Protein AF-A0A372MNQ3-F1 (afdb_monomer_lite)

Organism: Acinetobacter haemolyticus (NCBI:txid29430)

pLDDT: mean 83.62, std 9.57, range [35.72, 92.75]

Radius of gyration: 17.65 Å; chains: 1; bounding box: 38×39×44 Å

Foldseek 3Di:
DDPDPADPDHFPFDWDDDDDDCQLAPDDDDTDTDDPPPVDDGDDDPPDDRDDDDDDDPDPPDDDDDADFDCDPLLVVLNVVVVCVVVPDDPCVVCSVVSVVSDDPDNGDHDD

Sequence (112 aa):
MYSLNYRKNPLPDTIFGGRFLMHIWPRPLMWAFEWHDTSKDLILKRGETLFYCQFDSYDPLRTIKLLQAEKTPELMHYMDQISGVVNYVNQTFSLFNEVEKVRPKNLLANKK

Secondary structure (DSSP, 8-state):
-------SS--SSPBPP----TTTS--PPPP-B----TTS-----TTS---------SSTTPPP----EE--HHHHHHHHHHHTGGGT-SSGGGGHHHHHHHS-S---EE--

Structure (mmCIF, N/CA/C/O backbone):
data_AF-A0A372MNQ3-F1
#
_entry.id   AF-A0A372MNQ3-F1
#
loop_
_atom_site.group_PDB
_atom_site.id
_atom_site.type_symbol
_atom_site.label_atom_id
_atom_site.label_alt_id
_atom_site.label_comp_id
_atom_site.label_asym_id
_atom_site.label_entity_id
_atom_site.label_seq_id
_atom_site.pdbx_PDB_ins_code
_atom_site.Cartn_x
_atom_site.Cartn_y
_atom_site.Cartn_z
_atom_site.occupancy
_atom_site.B_iso_or_equiv
_atom_site.auth_seq_id
_atom_site.auth_comp_id
_atom_site.auth_asym_id
_atom_site.auth_atom_id
_atom_site.pdbx_PDB_model_num
ATOM 1 N N . MET A 1 1 ? -2.361 20.301 -9.182 1.00 35.72 1 MET A N 1
ATOM 2 C CA . MET A 1 1 ? -1.667 19.590 -10.275 1.0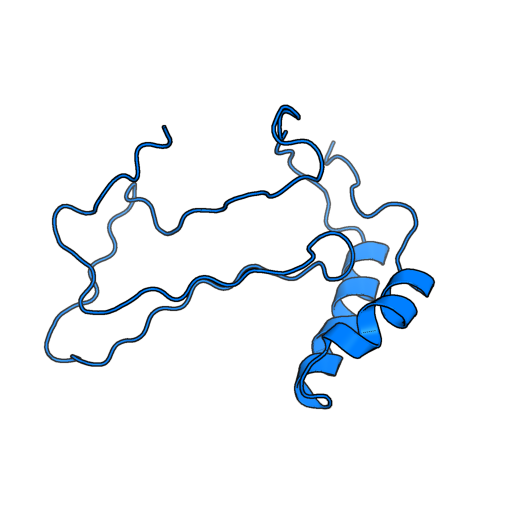0 35.72 1 MET A CA 1
ATOM 3 C C . MET A 1 1 ? -0.500 18.841 -9.653 1.00 35.72 1 MET A C 1
ATOM 5 O O . MET A 1 1 ? 0.430 19.485 -9.188 1.00 35.72 1 MET A O 1
ATOM 9 N N . TYR A 1 2 ? -0.589 17.518 -9.505 1.00 45.62 2 TYR A N 1
ATOM 10 C CA . TYR A 1 2 ? 0.535 16.727 -8.996 1.00 45.62 2 TYR A CA 1
ATOM 11 C C . TYR A 1 2 ? 1.556 16.592 -10.129 1.00 45.62 2 TYR A C 1
ATOM 13 O O . TYR A 1 2 ? 1.220 16.078 -11.192 1.00 45.62 2 TYR A O 1
ATOM 21 N N . SER A 1 3 ? 2.773 17.102 -9.939 1.00 46.41 3 SER A N 1
ATOM 22 C CA . SER A 1 3 ? 3.858 16.880 -10.897 1.00 46.41 3 SER A CA 1
ATOM 23 C C . SER A 1 3 ? 4.306 15.426 -10.776 1.00 46.41 3 SER A C 1
ATOM 25 O O . SER A 1 3 ? 5.000 15.064 -9.826 1.00 46.41 3 SER A O 1
ATOM 27 N N . LEU A 1 4 ? 3.873 14.578 -11.708 1.00 62.59 4 LEU A N 1
ATOM 28 C CA . LEU A 1 4 ? 4.473 13.262 -11.896 1.00 62.59 4 LEU A CA 1
ATOM 29 C C . LEU A 1 4 ? 5.903 13.489 -12.403 1.00 62.59 4 LEU A C 1
ATOM 31 O O . LEU A 1 4 ? 6.107 14.033 -13.486 1.00 62.59 4 LEU A O 1
ATOM 35 N N . ASN A 1 5 ? 6.897 13.113 -11.598 1.00 66.62 5 ASN A N 1
ATOM 36 C CA . ASN A 1 5 ? 8.297 13.130 -12.015 1.00 66.62 5 ASN A CA 1
ATOM 37 C C . ASN A 1 5 ? 8.528 11.942 -12.947 1.00 66.62 5 ASN A C 1
ATOM 39 O O . ASN A 1 5 ? 8.791 10.822 -12.509 1.00 66.62 5 ASN A O 1
ATOM 43 N N . TYR A 1 6 ? 8.415 12.190 -14.246 1.00 70.19 6 TYR A N 1
ATOM 44 C CA . TYR A 1 6 ? 8.733 11.188 -15.250 1.00 70.19 6 TYR A CA 1
ATOM 45 C C . TYR A 1 6 ? 10.227 10.855 -15.212 1.00 70.19 6 TYR A C 1
ATOM 47 O O . TYR A 1 6 ? 11.083 11.740 -15.128 1.00 70.19 6 TYR A O 1
ATOM 55 N N . ARG A 1 7 ? 10.548 9.558 -15.262 1.00 76.56 7 ARG A N 1
ATOM 56 C CA . ARG A 1 7 ? 11.937 9.099 -15.347 1.00 76.56 7 ARG A CA 1
ATOM 57 C C . ARG A 1 7 ? 12.531 9.540 -16.682 1.00 76.56 7 ARG A C 1
ATOM 59 O O . ARG A 1 7 ? 11.881 9.418 -17.714 1.00 76.56 7 ARG A O 1
ATOM 66 N N . LYS A 1 8 ? 13.789 9.994 -16.664 1.00 79.62 8 LYS A N 1
ATOM 67 C CA . LYS A 1 8 ? 14.532 10.343 -17.889 1.00 79.62 8 LYS A CA 1
ATOM 68 C C . LYS A 1 8 ? 14.657 9.143 -18.831 1.00 79.62 8 LYS A C 1
ATOM 70 O O . LYS A 1 8 ? 14.497 9.292 -20.035 1.00 79.62 8 LYS A O 1
ATOM 75 N N . ASN A 1 9 ? 14.933 7.974 -18.256 1.00 80.88 9 ASN A N 1
ATOM 76 C CA . ASN A 1 9 ? 14.897 6.699 -18.955 1.00 80.88 9 ASN A CA 1
ATOM 77 C C . ASN A 1 9 ? 13.655 5.948 -18.457 1.00 80.88 9 ASN A C 1
ATOM 79 O O . ASN A 1 9 ? 13.584 5.671 -17.253 1.00 80.88 9 ASN A O 1
ATOM 83 N N . PRO A 1 10 ? 12.668 5.662 -19.318 1.00 79.19 10 PRO A N 1
ATOM 84 C CA . PRO A 1 10 ? 11.506 4.889 -18.910 1.00 79.19 10 PRO A CA 1
ATOM 85 C C . PRO A 1 10 ? 11.937 3.491 -18.456 1.00 79.19 10 PRO A C 1
ATOM 87 O O . PRO A 1 10 ? 12.966 2.970 -18.893 1.00 79.19 10 PRO A O 1
ATOM 90 N N . LEU A 1 11 ? 11.149 2.895 -17.560 1.00 81.81 11 LEU A N 1
ATOM 91 C CA . LEU A 1 11 ? 11.283 1.468 -17.286 1.00 81.81 11 LEU A CA 1
ATOM 92 C C . LEU A 1 11 ? 11.012 0.681 -18.578 1.00 81.81 11 LEU A C 1
ATOM 94 O O . LEU A 1 11 ? 10.268 1.180 -19.426 1.00 81.81 11 LEU A O 1
ATOM 98 N N . PRO A 1 12 ? 11.607 -0.514 -18.741 1.00 80.62 12 PRO A N 1
ATOM 99 C CA . PRO A 1 12 ? 11.434 -1.309 -19.955 1.00 80.62 12 PRO A CA 1
ATOM 100 C C . PRO A 1 12 ? 9.965 -1.638 -20.254 1.00 80.62 12 PRO A C 1
ATOM 102 O O . PRO A 1 12 ? 9.626 -1.816 -21.418 1.00 80.62 12 PRO A O 1
ATOM 105 N N . ASP A 1 13 ? 9.110 -1.642 -19.227 1.00 79.38 13 ASP A N 1
ATOM 106 C CA . ASP A 1 13 ? 7.713 -2.063 -19.288 1.00 79.38 13 ASP A CA 1
ATOM 107 C C . ASP A 1 13 ? 6.830 -1.313 -18.262 1.00 79.38 13 ASP A C 1
ATOM 109 O O . ASP A 1 13 ? 7.261 -0.369 -17.586 1.00 79.38 13 ASP A O 1
ATOM 113 N N . THR A 1 14 ? 5.558 -1.714 -18.174 1.00 73.81 14 THR A N 1
ATOM 114 C CA . THR A 1 14 ? 4.499 -1.008 -17.438 1.00 73.81 14 THR A CA 1
ATOM 115 C C . THR A 1 14 ? 4.493 -1.337 -15.942 1.00 73.81 14 THR A C 1
ATOM 117 O O . THR A 1 14 ? 4.622 -2.485 -15.516 1.00 73.81 14 THR A O 1
ATOM 120 N N . ILE A 1 15 ? 4.283 -0.307 -15.118 1.00 75.06 15 ILE A N 1
ATOM 121 C CA . ILE A 1 15 ? 3.999 -0.459 -13.687 1.00 75.06 15 ILE A CA 1
ATOM 122 C C . ILE A 1 15 ? 2.490 -0.629 -13.502 1.00 75.06 15 ILE A C 1
ATOM 124 O O . ILE A 1 15 ? 1.710 0.206 -13.964 1.00 75.06 15 ILE A O 1
ATOM 128 N N . PHE A 1 16 ? 2.078 -1.648 -12.750 1.00 74.31 16 PHE A N 1
ATOM 129 C CA . PHE A 1 16 ? 0.677 -1.833 -12.381 1.00 74.31 16 PHE A CA 1
ATOM 130 C C . PHE A 1 16 ? 0.364 -1.158 -11.047 1.00 74.31 16 PHE A C 1
ATOM 132 O O . PHE A 1 16 ? 0.986 -1.432 -10.020 1.00 74.31 16 PHE A O 1
ATOM 139 N N . GLY A 1 17 ? -0.636 -0.278 -11.058 1.00 77.50 17 GLY A N 1
ATOM 140 C CA . GLY A 1 17 ? -1.190 0.323 -9.850 1.00 77.50 17 GLY A CA 1
ATOM 141 C C . GLY A 1 17 ? -2.293 -0.547 -9.250 1.00 77.50 17 GLY A C 1
ATOM 142 O O . GLY A 1 17 ? -3.165 -1.036 -9.963 1.00 77.50 17 GLY A O 1
ATOM 143 N N . GLY A 1 18 ? -2.286 -0.706 -7.927 1.00 82.31 18 GLY A N 1
ATOM 144 C CA . GLY A 1 18 ? -3.396 -1.300 -7.183 1.00 82.31 18 GLY A CA 1
ATOM 145 C C . GLY A 1 18 ? -4.173 -0.238 -6.408 1.00 82.31 18 GLY A C 1
ATOM 146 O O . GLY A 1 18 ? -3.574 0.654 -5.811 1.00 82.31 18 GLY A O 1
ATOM 147 N N . ARG A 1 19 ? -5.502 -0.368 -6.348 1.00 86.62 19 ARG A N 1
ATOM 148 C CA . ARG A 1 19 ? -6.373 0.423 -5.463 1.00 86.62 19 ARG A CA 1
ATOM 149 C C . ARG A 1 19 ? -7.070 -0.515 -4.487 1.00 86.62 19 ARG A C 1
ATOM 151 O O . ARG A 1 19 ? -7.591 -1.547 -4.896 1.00 86.62 19 ARG A O 1
ATOM 158 N N . PHE A 1 20 ? -7.049 -0.193 -3.199 1.00 85.88 20 PHE A N 1
ATOM 159 C CA . PHE A 1 20 ? -7.634 -1.046 -2.164 1.00 85.88 20 PHE A CA 1
ATOM 160 C C . PHE A 1 20 ? -8.087 -0.227 -0.951 1.00 85.88 20 PHE A C 1
ATOM 162 O O . PHE A 1 20 ? -7.582 0.868 -0.699 1.00 85.88 20 PHE A O 1
ATOM 169 N N . LEU A 1 21 ? -9.040 -0.766 -0.186 1.00 88.19 21 LEU A N 1
ATOM 170 C CA . LEU A 1 21 ? -9.560 -0.129 1.025 1.00 88.19 21 LEU A CA 1
ATOM 171 C C . LEU A 1 21 ? -8.603 -0.346 2.200 1.00 88.19 21 LEU A C 1
ATOM 173 O O . LEU A 1 21 ? -8.765 -1.276 2.981 1.00 88.19 21 LEU A O 1
ATOM 177 N N . MET A 1 22 ? -7.617 0.539 2.348 1.00 88.19 22 MET A N 1
ATOM 178 C CA . MET A 1 22 ? -6.576 0.421 3.379 1.00 88.19 22 MET A CA 1
ATOM 179 C C . MET A 1 22 ? -7.117 0.367 4.820 1.00 88.19 22 MET A C 1
ATOM 181 O O . MET A 1 22 ? -6.503 -0.261 5.676 1.00 88.19 22 MET A O 1
ATOM 185 N N . HIS A 1 23 ? -8.251 1.018 5.105 1.00 88.56 23 HIS A N 1
ATOM 186 C CA . HIS A 1 23 ? -8.819 1.061 6.457 1.00 88.56 23 HIS A CA 1
ATOM 187 C C . HIS A 1 23 ? -9.468 -0.260 6.895 1.00 88.56 23 HIS A C 1
ATOM 189 O O . HIS A 1 23 ? -9.526 -0.512 8.096 1.00 88.56 23 HIS A O 1
ATOM 195 N N . ILE A 1 24 ? -9.922 -1.085 5.945 1.00 90.75 24 ILE A N 1
ATOM 196 C CA . ILE A 1 24 ? -10.482 -2.423 6.192 1.00 90.75 24 ILE A CA 1
ATOM 197 C C . ILE A 1 24 ? -9.394 -3.470 5.983 1.00 90.75 24 ILE A C 1
ATOM 199 O O . ILE A 1 24 ? -9.230 -4.359 6.805 1.00 90.75 24 ILE A O 1
ATOM 203 N N . TRP A 1 25 ? -8.611 -3.335 4.915 1.00 89.06 25 TRP A N 1
ATOM 204 C CA . TRP A 1 25 ? -7.634 -4.327 4.485 1.00 89.06 25 TRP A CA 1
ATOM 205 C C . TRP A 1 25 ? -6.205 -3.765 4.517 1.00 89.06 25 TRP A C 1
ATOM 207 O O . TRP A 1 25 ? -5.609 -3.501 3.462 1.00 89.06 25 TRP A O 1
ATOM 217 N N . PRO A 1 26 ? -5.633 -3.535 5.714 1.00 90.19 26 PRO A N 1
ATOM 218 C CA . PRO A 1 26 ? -4.242 -3.140 5.831 1.00 90.19 26 PRO A CA 1
ATOM 219 C C . PRO A 1 26 ? -3.358 -4.273 5.312 1.00 90.19 26 PRO A C 1
ATOM 221 O O . PRO A 1 26 ? -3.504 -5.433 5.689 1.00 90.19 26 PRO A O 1
ATOM 224 N N . ARG A 1 27 ? -2.424 -3.938 4.427 1.00 87.62 27 ARG A N 1
ATOM 225 C CA . ARG A 1 27 ? -1.477 -4.899 3.863 1.00 87.62 27 ARG A CA 1
ATOM 226 C C . ARG A 1 27 ? -0.137 -4.230 3.591 1.00 87.62 27 ARG A C 1
ATOM 228 O O . ARG A 1 27 ? -0.115 -3.024 3.325 1.00 87.62 27 ARG A O 1
ATOM 235 N N . PRO A 1 28 ? 0.973 -4.983 3.620 1.00 86.38 28 PRO A N 1
ATOM 236 C CA . PRO A 1 28 ? 2.230 -4.487 3.088 1.00 86.38 28 PRO A CA 1
ATOM 237 C C . PRO A 1 28 ? 2.035 -4.063 1.629 1.00 86.38 28 PRO A C 1
ATOM 239 O O . PRO A 1 28 ? 1.399 -4.770 0.845 1.00 86.38 28 PRO A O 1
ATOM 242 N N . LEU A 1 29 ? 2.560 -2.894 1.267 1.00 86.19 29 LEU A N 1
ATOM 243 C CA . LEU A 1 29 ? 2.580 -2.467 -0.126 1.00 86.19 29 LEU A CA 1
ATOM 244 C C . LEU A 1 29 ? 3.652 -3.265 -0.862 1.00 86.19 29 LEU A C 1
ATOM 246 O O . LEU A 1 29 ? 4.815 -3.264 -0.460 1.00 86.19 29 LEU A O 1
ATOM 250 N N . MET A 1 30 ? 3.249 -3.928 -1.941 1.00 81.88 30 MET A N 1
ATOM 251 C CA . MET A 1 30 ? 4.168 -4.548 -2.886 1.00 81.88 30 MET A CA 1
ATOM 252 C C . MET A 1 30 ? 4.301 -3.636 -4.095 1.00 81.88 30 MET A C 1
ATOM 254 O O . MET A 1 30 ? 3.302 -3.155 -4.630 1.00 81.88 30 MET A O 1
ATOM 258 N N . TRP A 1 31 ? 5.538 -3.408 -4.513 1.00 84.19 31 TRP A N 1
ATOM 259 C CA . TRP A 1 31 ? 5.829 -2.802 -5.799 1.00 84.19 31 TRP A CA 1
ATOM 260 C C . TRP A 1 31 ? 6.164 -3.920 -6.779 1.00 84.19 31 TRP A C 1
ATOM 262 O O . TRP A 1 31 ? 7.016 -4.759 -6.491 1.00 84.19 31 TRP A O 1
ATOM 272 N N . ALA A 1 32 ? 5.466 -3.936 -7.906 1.00 82.00 32 ALA A N 1
ATOM 273 C CA . ALA A 1 32 ? 5.665 -4.899 -8.972 1.00 82.00 32 ALA A CA 1
ATOM 274 C C . ALA A 1 32 ? 5.662 -4.164 -10.312 1.00 82.00 32 ALA A C 1
ATOM 276 O O . ALA A 1 32 ? 5.011 -3.128 -10.472 1.00 82.00 32 ALA A O 1
ATOM 277 N N . PHE A 1 33 ? 6.390 -4.717 -11.268 1.00 84.81 33 PHE A N 1
ATOM 278 C CA . PHE A 1 33 ? 6.415 -4.265 -12.648 1.00 84.81 33 PHE A CA 1
ATOM 279 C C . PHE A 1 33 ? 6.454 -5.507 -13.542 1.00 84.81 33 PHE A C 1
ATOM 281 O O . PHE A 1 33 ? 6.935 -6.560 -13.115 1.00 84.81 33 PHE A O 1
ATOM 288 N N . GLU A 1 34 ? 5.905 -5.404 -14.747 1.00 85.19 34 GLU A N 1
ATOM 289 C CA . GLU A 1 34 ? 6.099 -6.441 -15.761 1.00 85.19 34 GLU A CA 1
ATOM 290 C C . GLU A 1 34 ? 7.511 -6.321 -16.325 1.00 85.19 34 GLU A C 1
ATOM 292 O O . GLU A 1 34 ? 7.952 -5.204 -16.559 1.00 85.19 34 GLU A O 1
ATOM 297 N N . TRP A 1 35 ? 8.221 -7.426 -16.551 1.00 87.94 35 TRP A N 1
ATOM 298 C CA . TRP A 1 35 ? 9.483 -7.405 -17.297 1.00 87.94 35 TRP A CA 1
ATOM 299 C C . TRP A 1 35 ? 9.376 -8.360 -18.477 1.00 87.94 35 TRP A C 1
ATOM 301 O O . TRP A 1 35 ? 9.780 -9.519 -18.405 1.00 87.94 35 TRP A O 1
ATOM 311 N N . HIS A 1 36 ? 8.757 -7.875 -19.543 1.00 86.19 36 HIS A N 1
ATOM 312 C CA . HIS A 1 36 ? 8.520 -8.629 -20.759 1.00 86.19 36 HIS A CA 1
ATOM 313 C C . HIS A 1 36 ? 9.765 -8.633 -21.659 1.00 86.19 36 HIS A C 1
ATOM 315 O O . HIS A 1 36 ? 10.180 -9.690 -22.132 1.00 86.19 36 HIS A O 1
ATOM 321 N N . ASP A 1 37 ? 10.402 -7.474 -21.876 1.00 87.56 37 ASP A N 1
ATOM 322 C CA . ASP A 1 37 ? 11.636 -7.384 -22.672 1.00 87.56 37 ASP A CA 1
ATOM 323 C C . ASP A 1 37 ? 12.888 -7.550 -21.795 1.00 87.56 37 ASP A C 1
ATOM 325 O O . ASP A 1 37 ? 13.505 -6.584 -21.335 1.00 87.56 37 ASP A O 1
ATOM 329 N N . THR A 1 38 ? 13.289 -8.803 -21.580 1.00 90.31 38 THR A N 1
ATOM 330 C CA . THR A 1 38 ? 14.462 -9.155 -20.765 1.00 90.31 38 THR A CA 1
ATOM 331 C C . THR A 1 38 ? 15.803 -8.876 -21.450 1.00 90.31 38 THR A C 1
ATOM 333 O O . THR A 1 38 ? 16.845 -9.160 -20.865 1.00 90.31 38 THR A O 1
ATOM 336 N N . SER A 1 39 ? 15.812 -8.345 -22.680 1.00 92.44 39 SER A N 1
ATOM 337 C CA . SER A 1 39 ? 17.049 -7.894 -23.339 1.00 92.44 39 SER A CA 1
ATOM 338 C C . SER A 1 39 ? 17.516 -6.518 -22.848 1.00 92.44 39 SER A C 1
ATOM 340 O O . SER A 1 39 ? 18.659 -6.129 -23.086 1.00 92.44 39 SER A O 1
ATOM 342 N N . LYS A 1 40 ? 16.637 -5.779 -22.160 1.00 89.62 40 LYS A N 1
ATOM 343 C CA . LYS A 1 40 ? 16.908 -4.454 -21.599 1.00 89.62 40 LYS A CA 1
ATOM 344 C C . LYS A 1 40 ? 17.053 -4.528 -20.088 1.00 89.62 40 LYS A C 1
ATOM 346 O O . LYS A 1 40 ? 16.228 -5.140 -19.414 1.00 89.62 40 LYS A O 1
ATOM 351 N N . ASP A 1 41 ? 18.034 -3.810 -19.555 1.00 88.50 41 ASP A N 1
ATOM 352 C CA . ASP A 1 41 ? 18.269 -3.744 -18.114 1.00 88.50 41 ASP A CA 1
ATOM 353 C C . ASP A 1 41 ? 17.179 -2.956 -17.372 1.00 88.50 41 ASP A C 1
ATOM 355 O O . ASP A 1 41 ? 16.823 -1.830 -17.739 1.00 88.50 41 ASP A O 1
ATOM 359 N N . LEU A 1 42 ? 16.732 -3.493 -16.234 1.00 86.38 42 LEU A N 1
ATOM 360 C CA . LEU A 1 42 ? 16.023 -2.715 -15.223 1.00 86.38 42 LEU A CA 1
ATOM 361 C C . LEU A 1 42 ? 17.026 -1.895 -14.401 1.00 86.38 42 LEU A C 1
ATOM 363 O O . LEU A 1 42 ? 17.645 -2.394 -13.460 1.00 86.38 42 LEU A O 1
ATOM 367 N N . ILE A 1 43 ? 17.145 -0.605 -14.705 1.00 87.38 43 ILE A N 1
ATOM 368 C CA . ILE A 1 43 ? 18.039 0.296 -13.970 1.00 87.38 43 ILE A CA 1
ATOM 369 C C . ILE A 1 43 ? 17.250 1.066 -12.906 1.00 87.38 43 ILE A C 1
ATOM 371 O O . ILE A 1 43 ? 16.398 1.899 -13.218 1.00 87.38 43 ILE A O 1
ATOM 375 N N . LEU A 1 44 ? 17.570 0.824 -11.633 1.00 87.06 44 LEU A N 1
ATOM 376 C CA . LEU A 1 44 ? 17.041 1.571 -10.490 1.00 87.06 44 LEU A CA 1
ATOM 377 C C . LEU A 1 44 ? 18.169 2.359 -9.827 1.00 87.06 44 LEU A C 1
ATOM 379 O O . LEU A 1 44 ? 19.123 1.771 -9.315 1.00 87.06 44 LEU A O 1
ATOM 383 N N . LYS A 1 45 ? 18.065 3.691 -9.805 1.00 87.50 45 LYS A N 1
ATOM 384 C CA . LYS A 1 45 ? 19.064 4.534 -9.140 1.00 87.50 45 LYS A CA 1
ATOM 385 C C . LYS A 1 45 ? 18.563 5.006 -7.785 1.00 87.50 45 LYS A C 1
ATOM 387 O O . LYS A 1 45 ? 17.400 5.359 -7.602 1.00 87.50 45 LYS A O 1
ATOM 392 N N . ARG A 1 46 ? 19.475 5.059 -6.816 1.00 89.56 46 ARG A N 1
ATOM 393 C CA . ARG A 1 46 ? 19.197 5.655 -5.507 1.00 89.56 46 ARG A CA 1
ATOM 394 C C . ARG A 1 46 ? 18.792 7.120 -5.687 1.00 89.56 46 ARG A C 1
ATOM 396 O O . ARG A 1 46 ? 19.460 7.857 -6.403 1.00 89.56 46 ARG A O 1
ATOM 403 N N . GLY A 1 47 ? 17.724 7.527 -5.008 1.00 87.62 47 GLY A N 1
ATOM 404 C CA . GLY A 1 47 ? 17.183 8.886 -5.091 1.00 87.62 47 GLY A CA 1
ATOM 405 C C . GLY A 1 47 ? 16.138 9.081 -6.193 1.00 87.62 47 GLY A C 1
ATOM 406 O O . GLY A 1 47 ? 15.423 10.077 -6.152 1.00 87.62 47 GLY A O 1
ATOM 407 N N . GLU A 1 48 ? 15.983 8.137 -7.128 1.00 86.06 48 GLU A N 1
ATOM 408 C CA . GLU A 1 48 ? 14.868 8.167 -8.079 1.00 86.06 48 GLU A CA 1
ATOM 409 C C . GLU A 1 48 ? 13.570 7.679 -7.423 1.00 86.06 48 GLU A C 1
ATOM 411 O O . GLU A 1 48 ? 13.566 6.794 -6.563 1.00 86.06 48 GLU A O 1
ATOM 416 N N . THR A 1 49 ? 12.439 8.251 -7.843 1.00 85.81 49 THR A N 1
ATOM 417 C CA . THR A 1 49 ? 11.119 7.834 -7.363 1.00 85.81 49 THR A CA 1
ATOM 418 C C . THR A 1 49 ? 10.816 6.398 -7.801 1.00 85.81 49 THR A C 1
ATOM 420 O O . THR A 1 49 ? 10.820 6.076 -8.994 1.00 85.81 49 THR A O 1
ATOM 423 N N . LEU A 1 50 ? 10.529 5.524 -6.829 1.00 83.19 50 LEU A N 1
ATOM 424 C CA . LEU A 1 50 ? 10.194 4.122 -7.093 1.00 83.19 50 LEU A CA 1
ATOM 425 C C . LEU A 1 50 ? 8.718 3.944 -7.480 1.00 83.19 50 LEU A C 1
ATOM 427 O O . LEU A 1 50 ? 8.423 3.279 -8.467 1.00 83.19 50 LEU A O 1
ATOM 431 N N . PHE A 1 51 ? 7.805 4.569 -6.736 1.00 84.50 51 PHE A N 1
ATOM 432 C CA . PHE A 1 51 ? 6.364 4.546 -6.995 1.00 84.50 51 PHE A CA 1
ATOM 433 C C . PHE A 1 51 ? 5.676 5.784 -6.413 1.00 84.50 51 PHE A C 1
ATOM 435 O O . PHE A 1 51 ? 6.248 6.499 -5.587 1.00 84.50 51 PHE A O 1
ATOM 442 N N . TYR A 1 52 ? 4.430 6.001 -6.828 1.00 85.81 52 TYR A N 1
ATOM 443 C CA . TYR A 1 52 ? 3.535 7.010 -6.270 1.00 85.81 52 TYR A CA 1
ATOM 444 C C . TYR A 1 52 ? 2.452 6.339 -5.429 1.00 85.81 52 TYR A C 1
ATOM 446 O O . TYR A 1 52 ? 1.897 5.317 -5.829 1.00 85.81 52 TYR A O 1
ATOM 454 N N . CYS A 1 53 ? 2.129 6.941 -4.287 1.00 87.75 53 CYS A N 1
ATOM 455 C CA . CYS A 1 53 ? 0.928 6.616 -3.524 1.00 87.75 53 CYS A CA 1
ATOM 456 C C . CYS A 1 53 ? -0.069 7.758 -3.657 1.00 87.75 53 CYS A C 1
ATOM 458 O O . CYS A 1 53 ? 0.275 8.914 -3.409 1.00 87.75 53 CYS A O 1
ATOM 460 N N . GLN A 1 54 ? -1.309 7.412 -3.982 1.00 88.31 54 GLN A N 1
ATOM 461 C CA . GLN A 1 54 ? -2.440 8.323 -3.928 1.00 88.31 54 GLN A CA 1
ATOM 462 C C . GLN A 1 54 ? -3.381 7.871 -2.813 1.00 88.31 54 GLN A C 1
ATOM 464 O O . GLN A 1 54 ? -3.685 6.686 -2.686 1.00 88.31 54 GLN A O 1
ATOM 469 N N . PHE A 1 55 ? -3.826 8.825 -2.001 1.00 89.19 55 PHE A N 1
ATOM 470 C CA . PHE A 1 55 ? -4.796 8.594 -0.940 1.00 89.19 55 PHE A CA 1
ATOM 471 C C . PHE A 1 55 ? -6.113 9.230 -1.352 1.00 89.19 55 PHE A C 1
ATOM 473 O O . PHE A 1 55 ? -6.185 10.448 -1.508 1.00 89.19 55 PHE A O 1
ATOM 480 N N . ASP A 1 56 ? -7.141 8.403 -1.496 1.00 88.00 56 ASP A N 1
ATOM 481 C CA . ASP A 1 56 ? -8.490 8.878 -1.755 1.00 88.00 56 ASP A CA 1
ATOM 482 C C . ASP A 1 56 ? -9.258 8.967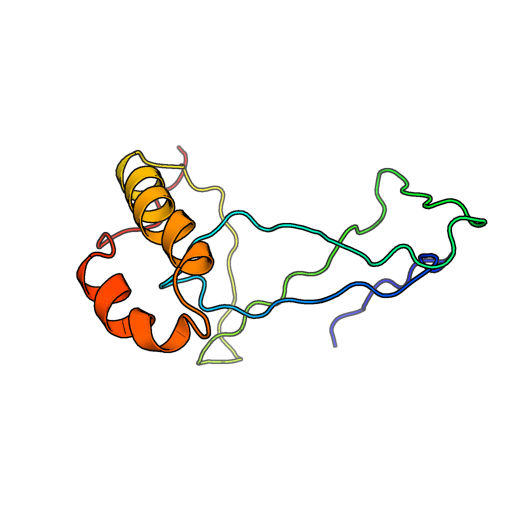 -0.436 1.00 88.00 56 ASP A C 1
ATOM 484 O O . ASP A 1 56 ? -9.238 8.053 0.392 1.00 88.00 56 ASP A O 1
ATOM 488 N N . SER A 1 57 ? -9.933 10.091 -0.249 1.00 85.69 57 SER A N 1
ATOM 489 C CA . SER A 1 57 ? -10.756 10.406 0.912 1.00 85.69 57 SER A CA 1
ATOM 490 C C . SER A 1 57 ? -12.145 10.807 0.417 1.00 85.69 57 SER A C 1
ATOM 492 O O . SER A 1 57 ? -12.280 11.294 -0.704 1.00 85.69 57 SER A O 1
ATOM 494 N N . TYR A 1 58 ? -13.177 10.604 1.241 1.00 85.88 58 TYR A N 1
ATOM 495 C CA . TYR A 1 58 ? -14.540 11.042 0.913 1.00 85.88 58 TYR A CA 1
ATOM 496 C C . TYR A 1 58 ? -14.619 12.551 0.658 1.00 85.88 58 TYR A C 1
ATOM 498 O O . TYR A 1 58 ? -15.384 12.993 -0.192 1.00 85.88 58 TYR A O 1
ATOM 506 N N . ASP A 1 59 ? -13.815 13.324 1.388 1.00 89.88 59 ASP A N 1
ATOM 507 C CA . ASP A 1 59 ? -13.681 14.761 1.196 1.00 89.88 59 ASP A CA 1
ATOM 508 C C . ASP A 1 59 ? -12.360 15.059 0.459 1.00 89.88 59 ASP A C 1
ATOM 510 O O . ASP A 1 59 ? -11.285 14.808 1.022 1.00 89.88 59 ASP A O 1
ATOM 514 N N . PRO A 1 60 ? -12.402 15.581 -0.780 1.00 84.31 60 PRO A N 1
ATOM 515 C CA . PRO A 1 60 ? -11.204 15.923 -1.541 1.00 84.31 60 PRO A CA 1
ATOM 516 C C . PRO A 1 60 ? -10.428 17.114 -0.956 1.00 84.31 60 PRO A C 1
ATOM 518 O O . PRO A 1 60 ? -9.258 17.289 -1.289 1.00 84.31 60 PRO A O 1
ATOM 521 N N . LEU A 1 61 ? -11.039 17.924 -0.083 1.00 87.12 61 LEU A N 1
ATOM 522 C CA . LEU A 1 61 ? -10.377 19.047 0.592 1.00 87.12 61 LEU A CA 1
ATOM 523 C C . LEU A 1 61 ? -9.600 18.611 1.838 1.00 87.12 61 LEU A C 1
ATOM 525 O O . LEU A 1 61 ? -8.817 19.385 2.394 1.00 87.12 61 LEU A O 1
ATOM 529 N N . ARG A 1 62 ? -9.802 17.373 2.296 1.00 87.62 62 ARG A N 1
ATOM 530 C CA . ARG A 1 62 ? -9.182 16.877 3.518 1.00 87.62 62 ARG A CA 1
ATOM 531 C C . ARG A 1 62 ? -7.684 16.659 3.325 1.00 87.62 62 ARG A C 1
ATOM 533 O O . ARG A 1 62 ? -7.251 15.801 2.560 1.00 87.62 62 ARG A O 1
ATOM 540 N N . THR A 1 63 ? -6.881 17.369 4.112 1.00 88.56 63 THR A N 1
ATOM 541 C CA . THR A 1 63 ? -5.429 17.164 4.144 1.00 88.56 63 THR A CA 1
ATOM 542 C C . THR A 1 63 ? -5.082 15.778 4.680 1.00 88.56 63 THR A C 1
ATOM 544 O O . THR A 1 63 ? -5.478 15.401 5.787 1.00 88.56 63 THR A O 1
ATOM 547 N N . ILE A 1 64 ? -4.275 15.039 3.921 1.00 88.50 64 ILE A N 1
ATOM 548 C CA . ILE A 1 64 ? -3.720 13.752 4.337 1.00 88.50 64 ILE A CA 1
ATOM 549 C C . ILE A 1 64 ? -2.428 13.991 5.118 1.00 88.50 64 ILE A C 1
ATOM 551 O O . ILE A 1 64 ? -1.527 14.687 4.652 1.00 88.50 64 ILE A O 1
ATOM 555 N N . LYS A 1 65 ? -2.333 13.403 6.314 1.00 89.00 65 LYS A N 1
ATOM 556 C CA . LYS A 1 65 ? -1.117 13.405 7.133 1.00 89.00 65 LYS A CA 1
ATOM 557 C C . LYS A 1 65 ? -0.544 11.997 7.181 1.00 89.00 65 LYS A C 1
ATOM 559 O O . LYS A 1 65 ? -1.262 11.053 7.501 1.00 89.00 65 LYS A O 1
ATOM 564 N N . LEU A 1 66 ? 0.746 11.878 6.890 1.00 89.00 66 LEU A N 1
ATOM 565 C CA . LEU A 1 66 ? 1.498 10.643 7.068 1.00 89.00 66 LEU A CA 1
ATOM 566 C C . LEU A 1 66 ? 2.268 10.727 8.381 1.00 89.00 66 LEU A C 1
ATOM 568 O O . LEU A 1 66 ? 2.920 11.732 8.657 1.00 89.00 66 LEU A O 1
ATOM 572 N N . LEU A 1 67 ? 2.171 9.676 9.185 1.00 90.00 67 LEU A N 1
ATOM 573 C CA . LEU A 1 67 ? 2.878 9.550 10.452 1.00 90.00 67 LEU A CA 1
ATOM 574 C C . LEU A 1 67 ? 3.538 8.181 10.534 1.00 90.00 67 LEU A C 1
ATOM 576 O O . LEU A 1 67 ? 3.069 7.210 9.935 1.00 90.00 67 LEU A O 1
ATOM 580 N N . GLN A 1 68 ? 4.626 8.107 11.290 1.00 91.50 68 GLN A N 1
ATOM 581 C CA . GLN A 1 68 ? 5.236 6.834 11.624 1.00 91.50 68 GLN A CA 1
ATOM 582 C C . GLN A 1 68 ? 4.418 6.162 12.730 1.00 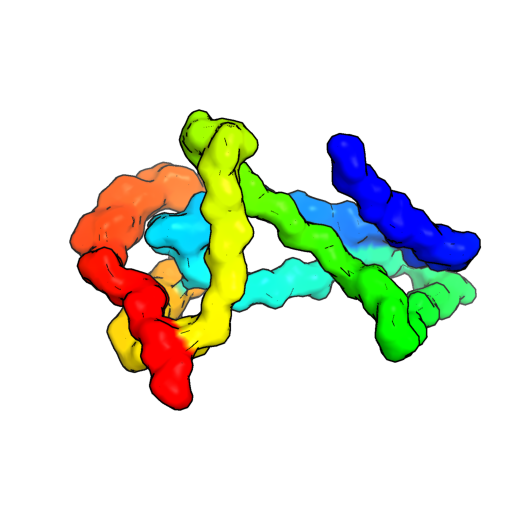91.50 68 GLN A C 1
ATOM 584 O O . GLN A 1 68 ? 4.313 6.676 13.843 1.00 91.50 68 GLN A O 1
ATOM 589 N N . ALA A 1 69 ? 3.836 5.010 12.411 1.00 90.75 69 ALA A N 1
ATOM 590 C CA . ALA A 1 69 ? 3.062 4.208 13.348 1.00 90.75 69 ALA A CA 1
ATOM 591 C C . ALA A 1 69 ? 3.843 2.966 13.792 1.00 90.75 69 ALA A C 1
ATOM 593 O O . ALA A 1 69 ? 4.712 2.460 13.073 1.00 90.75 69 ALA A O 1
ATOM 594 N N . GLU A 1 70 ? 3.520 2.470 14.979 1.00 91.69 70 GLU A N 1
ATOM 595 C CA . GLU A 1 70 ? 3.981 1.176 15.466 1.00 91.69 70 GLU A CA 1
ATOM 596 C C . GLU A 1 70 ? 3.170 0.033 14.837 1.00 91.69 70 GLU A C 1
ATOM 598 O O . GLU A 1 70 ? 1.956 0.134 14.653 1.00 91.69 70 GLU A O 1
ATOM 603 N N . LYS A 1 71 ? 3.846 -1.079 14.524 1.00 90.12 71 LYS A N 1
ATOM 604 C CA . LYS A 1 71 ? 3.191 -2.335 14.147 1.00 90.12 71 LYS A CA 1
ATOM 605 C C . LYS A 1 71 ? 2.801 -3.089 15.416 1.00 90.12 71 LYS A C 1
ATOM 607 O O . LYS A 1 71 ? 3.557 -3.945 15.870 1.00 90.12 71 LYS A O 1
ATOM 612 N N . THR A 1 72 ? 1.663 -2.732 16.003 1.00 92.75 72 THR A N 1
ATOM 613 C CA . THR A 1 72 ? 1.221 -3.361 17.254 1.00 92.75 72 THR A CA 1
ATOM 614 C C . THR A 1 72 ? 0.901 -4.849 17.043 1.00 92.75 72 THR A C 1
ATOM 616 O O . THR A 1 72 ? 0.551 -5.242 15.922 1.00 92.75 72 THR A O 1
ATOM 619 N N . PRO A 1 73 ? 0.991 -5.696 18.085 1.00 92.62 73 PRO A N 1
ATOM 620 C CA . PRO A 1 73 ? 0.618 -7.107 17.986 1.00 92.62 73 PRO A CA 1
ATOM 621 C C . PRO A 1 73 ? -0.814 -7.320 17.479 1.00 92.62 73 PRO A C 1
ATOM 623 O O . PRO A 1 73 ? -1.048 -8.221 16.680 1.00 92.62 73 PRO A O 1
ATOM 626 N N . GLU A 1 74 ? -1.758 -6.461 17.872 1.00 92.25 74 GLU A N 1
ATOM 627 C CA . GLU A 1 74 ? -3.157 -6.526 17.433 1.00 92.25 74 GLU A CA 1
ATOM 628 C C . GLU A 1 74 ? -3.288 -6.243 15.935 1.00 92.25 74 GLU A C 1
ATOM 630 O O . GLU A 1 74 ? -4.004 -6.957 15.234 1.00 92.25 74 GLU A O 1
ATOM 635 N N . LEU A 1 75 ? -2.573 -5.231 15.427 1.00 91.19 75 LEU A N 1
ATOM 636 C CA . LEU A 1 75 ? -2.536 -4.937 13.997 1.00 91.19 75 LEU A CA 1
ATOM 637 C C . LEU A 1 75 ? -1.912 -6.098 13.220 1.00 91.19 75 LEU A C 1
ATOM 639 O O . LEU A 1 75 ? -2.442 -6.500 12.189 1.00 91.19 75 LEU A O 1
ATOM 643 N N . MET A 1 76 ? -0.797 -6.638 13.712 1.00 92.19 76 MET A N 1
ATOM 644 C CA . MET A 1 76 ? -0.103 -7.750 13.063 1.00 92.19 76 MET A CA 1
ATOM 645 C C . MET A 1 76 ? -0.971 -9.009 13.023 1.00 92.19 76 MET A C 1
ATOM 647 O O . MET A 1 76 ? -1.061 -9.637 11.972 1.00 92.19 76 MET A O 1
ATOM 651 N N . HIS A 1 77 ? -1.654 -9.338 14.122 1.00 91.75 77 HIS A N 1
ATOM 652 C CA . HIS A 1 77 ? -2.589 -10.460 14.174 1.00 91.75 77 HIS A CA 1
ATOM 653 C C . HIS A 1 77 ? -3.753 -10.269 13.198 1.00 91.75 77 HIS A C 1
ATOM 655 O O . HIS A 1 77 ? -4.060 -11.167 12.420 1.00 91.75 77 HIS A O 1
ATOM 661 N N . TYR A 1 78 ? -4.348 -9.074 13.173 1.00 92.06 78 TYR A N 1
ATOM 662 C CA . TYR A 1 78 ? -5.419 -8.750 12.234 1.00 92.06 78 TYR A CA 1
ATOM 663 C C . TYR A 1 78 ? -4.970 -8.875 10.769 1.00 92.06 78 TYR A C 1
ATOM 665 O O . TYR A 1 78 ? -5.678 -9.450 9.944 1.00 92.06 78 TYR A O 1
ATOM 673 N N . MET A 1 79 ? -3.773 -8.378 10.441 1.00 91.75 79 MET A N 1
ATOM 674 C CA . MET A 1 79 ? -3.191 -8.504 9.102 1.00 91.75 79 MET A CA 1
ATOM 675 C C . MET A 1 79 ? -2.931 -9.965 8.716 1.00 91.75 79 MET A C 1
ATOM 677 O O . MET A 1 79 ? -3.171 -10.332 7.567 1.00 91.75 79 MET A O 1
ATOM 681 N N . ASP A 1 80 ? -2.464 -10.791 9.653 1.00 90.56 80 ASP A N 1
ATOM 682 C CA . ASP A 1 80 ? -2.212 -12.217 9.431 1.00 90.56 80 ASP A CA 1
ATOM 683 C C . ASP A 1 80 ? -3.512 -12.967 9.106 1.00 90.56 80 ASP A C 1
ATOM 685 O O . ASP A 1 80 ? -3.592 -13.640 8.075 1.00 90.56 80 ASP A O 1
ATOM 689 N N . GLN A 1 81 ? -4.570 -12.727 9.892 1.00 88.12 81 GLN A N 1
ATOM 690 C CA . GLN A 1 81 ? -5.898 -13.322 9.697 1.00 88.12 81 GLN A CA 1
ATOM 691 C C . GLN A 1 81 ? -6.462 -13.077 8.292 1.00 88.12 81 GLN A C 1
ATOM 693 O O . GLN A 1 81 ? -7.019 -13.985 7.675 1.00 88.12 81 GLN A O 1
ATOM 698 N N . ILE A 1 82 ? -6.317 -11.857 7.768 1.00 88.50 82 ILE A N 1
ATOM 699 C CA . ILE A 1 82 ? -6.863 -11.499 6.451 1.00 88.50 82 ILE A CA 1
ATOM 700 C C . ILE A 1 82 ? -5.911 -11.842 5.296 1.00 88.50 82 ILE A C 1
ATOM 702 O O . ILE A 1 82 ? -6.356 -11.970 4.156 1.00 88.50 82 ILE A O 1
ATOM 706 N N . SER A 1 83 ? -4.610 -12.014 5.552 1.00 83.56 83 SER A N 1
ATOM 707 C CA . SER A 1 83 ? -3.604 -12.237 4.502 1.00 83.56 83 SER A CA 1
ATOM 708 C C . SER A 1 83 ? -3.828 -13.526 3.705 1.00 83.56 83 SER A C 1
ATOM 710 O O . SER A 1 83 ? -3.623 -13.536 2.494 1.00 83.56 83 SER A O 1
ATOM 712 N N . GLY A 1 84 ? -4.299 -14.596 4.353 1.00 76.31 84 GLY A N 1
ATOM 713 C CA . GLY A 1 84 ? -4.515 -15.894 3.711 1.00 76.31 84 GLY A CA 1
ATOM 714 C C . GLY A 1 84 ? -5.776 -15.962 2.851 1.00 76.31 84 GLY A C 1
ATOM 715 O O . GLY A 1 84 ? -5.860 -16.791 1.950 1.00 76.31 84 GLY A O 1
ATOM 716 N N . VAL A 1 85 ? -6.745 -15.075 3.085 1.00 80.38 85 VAL A N 1
ATOM 717 C CA . VAL A 1 85 ? -8.084 -15.137 2.476 1.00 80.38 85 VAL A CA 1
ATOM 718 C C . VAL A 1 85 ? -8.041 -14.992 0.952 1.00 80.38 85 VAL A C 1
ATOM 720 O O . VAL A 1 85 ? -8.776 -15.681 0.244 1.00 80.38 85 VAL A O 1
ATOM 723 N N . VAL A 1 86 ? -7.141 -14.150 0.433 1.00 72.00 86 VAL A N 1
ATOM 724 C CA . VAL A 1 86 ? -6.987 -13.915 -1.016 1.00 72.00 86 VAL A CA 1
ATOM 725 C C . VAL A 1 86 ? -6.536 -15.160 -1.787 1.00 72.00 86 VAL A C 1
ATOM 727 O O . VAL A 1 86 ? -6.719 -15.208 -2.998 1.00 72.00 86 VAL A O 1
ATOM 730 N N . ASN A 1 87 ? -5.981 -16.169 -1.107 1.00 76.44 87 ASN A N 1
ATOM 731 C CA . ASN A 1 87 ? -5.573 -17.428 -1.735 1.00 76.44 87 ASN A CA 1
ATOM 732 C C . ASN A 1 87 ? -6.747 -18.398 -1.935 1.00 76.44 87 ASN A C 1
ATOM 734 O O . ASN A 1 87 ? -6.643 -19.322 -2.736 1.00 76.44 87 ASN A O 1
ATOM 738 N N . TYR A 1 88 ? -7.848 -18.204 -1.204 1.00 75.06 88 TYR A N 1
ATOM 739 C CA . TYR A 1 88 ? -8.994 -19.118 -1.204 1.00 75.06 88 TYR A CA 1
ATOM 740 C C . TYR A 1 88 ? -10.232 -18.524 -1.880 1.00 75.06 88 TYR A C 1
ATOM 742 O O . TYR A 1 88 ? -11.103 -19.273 -2.319 1.00 75.06 88 TYR A O 1
ATOM 750 N N . VAL A 1 89 ? -10.330 -17.193 -1.966 1.00 73.38 89 VAL A N 1
ATOM 751 C CA . VAL A 1 89 ? -11.519 -16.503 -2.477 1.00 73.38 89 VAL A CA 1
ATOM 752 C C . VAL A 1 89 ? -11.135 -15.459 -3.523 1.00 73.38 89 VAL A C 1
ATOM 754 O O . VAL A 1 89 ? -10.464 -14.469 -3.229 1.00 73.38 89 VAL A O 1
ATOM 757 N N . ASN A 1 90 ? -11.634 -15.650 -4.745 1.00 69.44 90 ASN A N 1
ATOM 758 C CA . ASN A 1 90 ? -11.629 -14.615 -5.777 1.00 69.44 90 ASN A CA 1
ATOM 759 C C . ASN A 1 90 ? -12.647 -13.520 -5.420 1.00 69.44 90 ASN A C 1
ATOM 761 O O . ASN A 1 90 ? -13.708 -13.814 -4.880 1.00 69.44 90 ASN A O 1
ATOM 765 N N . GLN A 1 91 ? -12.361 -12.262 -5.771 1.00 71.50 91 GLN A N 1
ATOM 766 C CA . GLN A 1 91 ? -13.246 -11.113 -5.495 1.00 71.50 91 GLN A CA 1
ATOM 767 C C . GLN A 1 91 ? -13.507 -10.884 -3.990 1.00 71.50 91 GLN A C 1
ATOM 769 O O . GLN A 1 91 ? -14.648 -10.836 -3.526 1.00 71.50 91 GLN A O 1
ATOM 774 N N . THR A 1 92 ? -12.436 -10.673 -3.220 1.00 72.75 92 THR A N 1
ATOM 775 C CA . THR A 1 92 ? -12.473 -10.471 -1.757 1.00 72.75 92 THR A CA 1
ATOM 776 C C . THR A 1 92 ? -13.314 -9.287 -1.265 1.00 72.75 92 THR A C 1
ATOM 778 O O . THR A 1 92 ? -13.552 -9.175 -0.065 1.00 72.7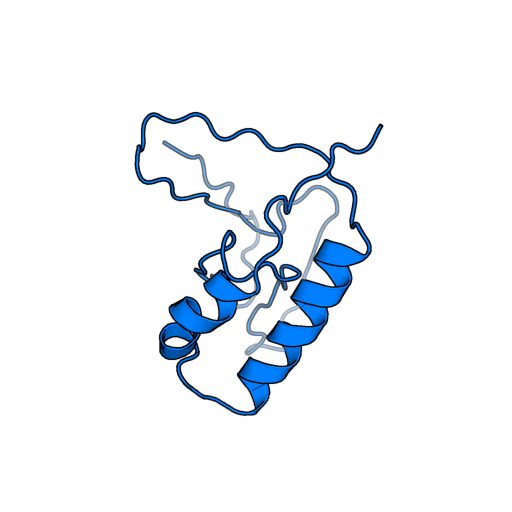5 92 THR A O 1
ATOM 781 N N . PHE A 1 93 ? -13.826 -8.441 -2.163 1.00 78.31 93 PHE A N 1
ATOM 782 C CA . PHE A 1 93 ? -14.760 -7.355 -1.852 1.00 78.31 93 PHE A CA 1
ATOM 783 C C . PHE A 1 93 ? -16.003 -7.826 -1.081 1.00 78.31 93 PHE A C 1
ATOM 785 O O . PHE A 1 93 ? -16.488 -7.108 -0.211 1.00 78.31 93 PHE A O 1
ATOM 792 N N . SER A 1 94 ? -16.490 -9.042 -1.354 1.00 82.31 94 SER A N 1
ATOM 793 C CA . SER A 1 94 ? -17.639 -9.635 -0.648 1.00 82.31 94 SER A CA 1
ATOM 794 C C . SER A 1 94 ? -17.388 -9.863 0.848 1.00 82.31 94 SER A C 1
ATOM 796 O O . SER A 1 94 ? -18.332 -9.932 1.630 1.00 82.31 94 SER A O 1
ATOM 798 N N . LEU A 1 95 ? -16.120 -9.934 1.261 1.00 84.75 95 LEU A N 1
ATOM 799 C CA . LEU A 1 95 ? -15.714 -10.240 2.631 1.00 84.75 95 LEU A CA 1
ATOM 800 C C . LEU A 1 95 ? -15.471 -8.990 3.477 1.00 84.75 95 LEU A C 1
ATOM 802 O O . LEU A 1 95 ? -15.229 -9.107 4.675 1.00 84.75 95 LEU A O 1
ATOM 806 N N . PHE A 1 96 ? -15.536 -7.791 2.893 1.00 87.69 96 PHE A N 1
ATOM 807 C CA . PHE A 1 96 ? -15.190 -6.557 3.602 1.00 87.69 96 PHE A CA 1
ATOM 808 C C . PHE A 1 96 ? -16.081 -6.300 4.818 1.00 87.69 96 PHE A C 1
ATOM 810 O O . PHE A 1 96 ? -15.557 -5.927 5.863 1.00 87.69 96 PHE A O 1
ATOM 817 N N . ASN A 1 97 ? -17.380 -6.593 4.723 1.00 87.94 97 ASN A N 1
ATOM 818 C CA . ASN A 1 97 ? -18.306 -6.456 5.850 1.00 87.94 97 ASN A CA 1
ATOM 819 C C . ASN A 1 97 ? -17.953 -7.395 7.015 1.00 87.94 97 ASN A C 1
ATOM 821 O O . ASN A 1 97 ? -18.129 -7.031 8.172 1.00 87.94 97 ASN A O 1
ATOM 825 N N . GLU A 1 98 ? -17.465 -8.604 6.730 1.00 88.75 98 GLU A N 1
ATOM 826 C CA . GLU A 1 98 ? -17.074 -9.560 7.773 1.00 88.75 98 GLU A CA 1
ATOM 827 C C . GLU A 1 98 ? -15.720 -9.198 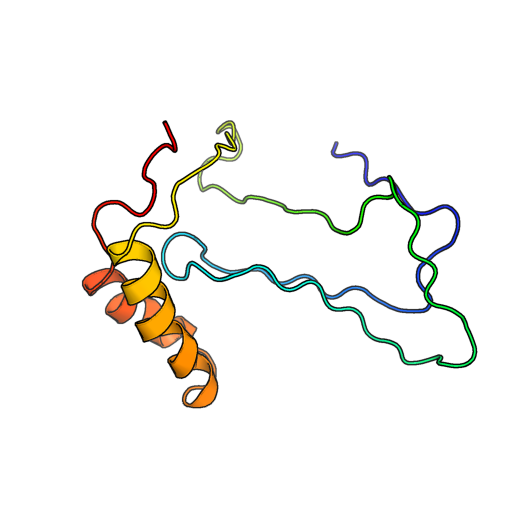8.382 1.00 88.75 98 GLU A C 1
ATOM 829 O O . GLU A 1 98 ? -15.552 -9.227 9.600 1.00 88.75 98 GLU A O 1
ATOM 834 N N . VAL A 1 99 ? -14.773 -8.776 7.545 1.00 89.38 99 VAL A N 1
ATOM 835 C CA . VAL A 1 99 ? -13.456 -8.312 7.989 1.00 89.38 99 VAL A CA 1
ATOM 836 C C . VAL A 1 99 ? -13.572 -7.057 8.858 1.00 89.38 99 VAL A C 1
ATOM 838 O O . VAL A 1 99 ? -12.894 -6.945 9.877 1.00 89.38 99 VAL A O 1
ATOM 841 N N . GLU A 1 100 ? -14.484 -6.144 8.527 1.00 90.44 100 GLU A N 1
ATOM 842 C CA . GLU A 1 100 ? -14.727 -4.942 9.324 1.00 90.44 100 GLU A CA 1
ATOM 843 C C . GLU A 1 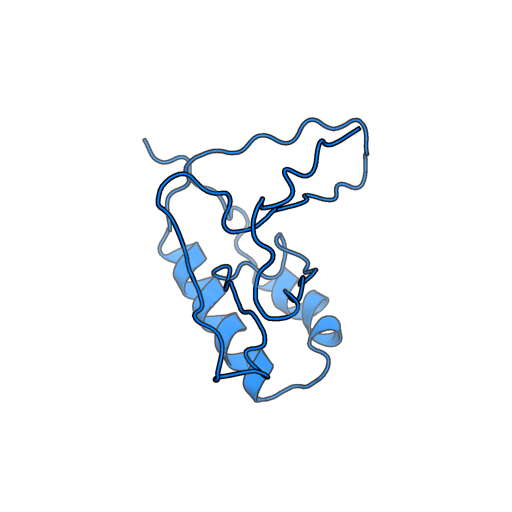100 ? -15.231 -5.259 10.744 1.00 90.44 100 GLU A C 1
ATOM 845 O O . GLU A 1 100 ? -14.839 -4.573 11.688 1.00 90.44 100 GLU A O 1
ATOM 850 N N . LYS A 1 101 ? -16.016 -6.331 10.939 1.00 90.75 101 LYS A N 1
ATOM 851 C CA . LYS A 1 101 ? -16.514 -6.736 12.271 1.00 90.75 101 LYS A CA 1
ATOM 852 C C . LYS A 1 101 ? -15.404 -7.170 13.225 1.00 90.75 101 LYS A C 1
ATOM 854 O O . LYS A 1 101 ? -15.529 -6.978 14.432 1.00 90.75 101 LYS A O 1
ATOM 859 N N . VAL A 1 102 ? -14.339 -7.770 12.695 1.00 89.44 102 VAL A N 1
ATOM 860 C CA . VAL A 1 102 ? -13.194 -8.262 13.483 1.00 89.44 102 VAL A CA 1
ATOM 861 C C . VAL A 1 102 ? -12.034 -7.266 13.524 1.00 89.44 102 VAL A C 1
ATOM 863 O O . VAL A 1 102 ? -11.027 -7.503 14.189 1.00 89.44 102 VAL A O 1
ATOM 866 N N . ARG A 1 103 ? -12.175 -6.124 12.843 1.00 91.94 103 ARG A N 1
ATOM 867 C CA . ARG A 1 103 ? -11.170 -5.066 12.799 1.00 91.94 103 ARG A CA 1
ATOM 868 C C . ARG A 1 103 ? -10.940 -4.471 14.197 1.00 91.94 103 ARG A C 1
ATOM 870 O O . ARG A 1 103 ? -11.892 -4.018 14.838 1.00 91.94 103 ARG A O 1
ATOM 877 N N . PRO A 1 104 ? -9.680 -4.345 14.651 1.00 91.00 104 PRO A N 1
ATOM 878 C CA . PRO A 1 104 ? -9.361 -3.615 15.871 1.00 91.00 104 PRO A CA 1
ATOM 879 C C . PRO A 1 104 ? -9.906 -2.182 15.834 1.00 91.00 104 PRO A C 1
ATOM 881 O O . PRO A 1 104 ? -9.849 -1.506 14.803 1.00 91.00 104 PRO A O 1
ATOM 884 N N . LYS A 1 105 ? -10.390 -1.673 16.975 1.00 90.25 105 LYS A N 1
ATOM 885 C CA . LYS A 1 105 ? -10.909 -0.293 17.067 1.00 90.25 105 LYS A CA 1
ATOM 886 C C . LYS A 1 105 ? -9.872 0.733 16.596 1.00 90.25 105 LYS A C 1
ATOM 888 O O . LYS A 1 105 ? -10.205 1.641 15.836 1.00 90.25 105 LYS A O 1
ATOM 893 N N . ASN A 1 106 ? -8.613 0.527 16.984 1.00 88.44 106 ASN A N 1
ATOM 894 C CA . ASN A 1 106 ? -7.480 1.364 16.609 1.00 88.44 106 ASN A CA 1
ATOM 895 C C . ASN A 1 106 ? -6.488 0.556 15.767 1.00 88.44 106 ASN A C 1
ATOM 897 O O . ASN A 1 106 ? -6.007 -0.478 16.216 1.00 88.44 106 ASN A O 1
ATOM 901 N N . LEU A 1 107 ? -6.167 1.049 14.567 1.00 86.19 107 LEU A N 1
ATOM 902 C CA . LEU A 1 107 ? -5.114 0.481 13.708 1.00 86.19 107 LEU A CA 1
ATOM 903 C C . LEU A 1 107 ? -3.789 1.243 13.804 1.00 86.19 107 LEU A C 1
ATOM 905 O O . LEU A 1 107 ? -2.769 0.770 13.318 1.00 86.19 107 LEU A O 1
ATOM 909 N N . LEU A 1 108 ? -3.815 2.449 14.372 1.00 85.94 108 LEU A N 1
ATOM 910 C CA . LEU A 1 108 ? -2.656 3.323 14.474 1.00 85.94 108 LEU A CA 1
ATOM 911 C C . LEU A 1 108 ? -2.326 3.532 15.947 1.00 85.94 108 LEU A C 1
ATOM 913 O O . LEU A 1 108 ? -3.146 4.051 16.702 1.00 85.94 108 LEU A O 1
ATOM 917 N N . ALA A 1 109 ? -1.106 3.171 16.322 1.00 85.62 109 ALA A N 1
ATOM 918 C CA . ALA A 1 109 ? -0.458 3.642 17.532 1.00 85.62 109 ALA A CA 1
ATOM 919 C C . ALA A 1 109 ? 0.720 4.518 17.102 1.00 85.62 109 ALA A C 1
ATOM 921 O O . ALA A 1 109 ? 1.536 4.098 16.278 1.00 85.62 109 ALA A O 1
ATOM 922 N N . ASN A 1 110 ? 0.790 5.751 17.608 1.00 78.25 110 ASN A N 1
ATOM 923 C CA . ASN A 1 110 ? 1.937 6.611 17.329 1.00 78.25 110 ASN A CA 1
ATOM 924 C C . ASN A 1 110 ? 3.190 5.950 17.890 1.00 78.25 110 ASN A C 1
ATOM 926 O O . ASN A 1 110 ? 3.226 5.606 19.074 1.00 78.25 110 ASN A O 1
ATOM 930 N N . LYS A 1 111 ? 4.219 5.819 17.052 1.00 73.31 111 LYS A N 1
ATOM 931 C CA . LYS A 1 111 ? 5.528 5.416 17.543 1.00 73.31 111 LYS A CA 1
ATOM 932 C C . LYS A 1 111 ? 6.076 6.577 18.380 1.00 73.31 111 LYS A C 1
ATOM 934 O O . LYS A 1 111 ? 6.216 7.679 17.851 1.00 73.31 111 LYS A O 1
ATOM 939 N N . LYS A 1 112 ? 6.267 6.346 19.682 1.00 60.44 112 LYS A N 1
ATOM 940 C CA . LYS A 1 112 ? 6.934 7.305 20.573 1.00 60.44 112 LYS A CA 1
ATOM 941 C C . LYS A 1 112 ? 8.399 7.470 20.189 1.00 60.44 112 LYS A C 1
ATOM 943 O O . LYS A 1 112 ? 8.992 6.475 19.709 1.00 60.44 112 LYS A O 1
#